Protein AF-A0AA40KM50-F1 (afdb_monomer_lite)

Radius of gyration: 17.76 Å; chains: 1; bounding box: 40×33×57 Å

Structure (mmCIF, N/CA/C/O backbone):
data_AF-A0AA40KM50-F1
#
_entry.id   AF-A0AA40KM50-F1
#
loop_
_atom_site.group_PDB
_atom_site.id
_atom_site.type_symbol
_atom_site.label_atom_id
_atom_site.label_alt_id
_atom_site.label_comp_id
_atom_site.label_asym_id
_atom_site.label_entity_id
_atom_site.label_seq_id
_atom_site.pdbx_PDB_ins_code
_atom_site.Cartn_x
_atom_site.Cartn_y
_atom_site.Cartn_z
_atom_site.occupancy
_atom_site.B_iso_or_equiv
_atom_site.auth_seq_id
_atom_site.auth_comp_id
_atom_site.auth_asym_id
_atom_site.auth_atom_id
_atom_site.pdbx_PDB_model_num
ATOM 1 N N . MET A 1 1 ? 15.242 -10.214 -28.957 1.00 53.19 1 MET A N 1
ATOM 2 C CA . MET A 1 1 ? 15.504 -10.393 -27.504 1.00 53.19 1 MET A CA 1
ATOM 3 C C . MET A 1 1 ? 16.417 -9.314 -26.904 1.00 53.19 1 MET A C 1
ATOM 5 O O . MET A 1 1 ? 16.204 -8.984 -25.743 1.00 53.19 1 MET A O 1
ATOM 9 N N . ARG A 1 2 ? 17.388 -8.736 -27.641 1.00 56.66 2 ARG A N 1
ATOM 10 C CA . ARG A 1 2 ? 18.262 -7.646 -27.143 1.00 56.66 2 ARG A CA 1
ATOM 11 C C . ARG A 1 2 ? 17.526 -6.320 -26.881 1.00 56.66 2 ARG A C 1
ATOM 13 O O . ARG A 1 2 ? 17.780 -5.696 -25.857 1.00 56.66 2 ARG A O 1
ATOM 20 N N . ASP A 1 3 ? 16.558 -5.952 -27.718 1.00 58.56 3 ASP A N 1
ATOM 21 C CA . ASP A 1 3 ? 15.871 -4.650 -27.604 1.00 58.56 3 ASP A CA 1
ATOM 22 C C . ASP A 1 3 ? 14.936 -4.571 -26.389 1.00 58.56 3 ASP A C 1
ATOM 24 O O . ASP A 1 3 ? 14.889 -3.569 -25.680 1.00 58.56 3 ASP A O 1
ATOM 28 N N . THR A 1 4 ? 14.259 -5.676 -26.067 1.00 63.72 4 THR A N 1
ATOM 29 C CA . THR A 1 4 ? 13.437 -5.810 -24.856 1.00 63.72 4 THR A CA 1
ATOM 30 C C . THR A 1 4 ? 14.257 -5.694 -23.573 1.00 63.72 4 THR A C 1
ATOM 32 O O . THR A 1 4 ? 13.792 -5.093 -22.608 1.00 63.72 4 THR A O 1
ATOM 35 N N . ALA A 1 5 ? 15.483 -6.226 -23.547 1.00 64.50 5 ALA A N 1
ATOM 36 C CA . ALA A 1 5 ? 16.358 -6.118 -22.380 1.00 64.50 5 ALA A CA 1
ATOM 37 C C . ALA A 1 5 ? 16.838 -4.674 -22.174 1.00 64.50 5 ALA A C 1
ATOM 39 O O . ALA A 1 5 ? 16.815 -4.183 -21.050 1.00 64.50 5 ALA A O 1
ATOM 40 N N . PHE A 1 6 ? 17.186 -3.970 -23.254 1.00 65.81 6 PHE A N 1
ATOM 41 C CA . PHE A 1 6 ? 17.620 -2.572 -23.191 1.00 65.81 6 PHE A CA 1
ATOM 42 C C . PHE A 1 6 ? 16.495 -1.645 -22.720 1.00 65.81 6 PHE A C 1
ATOM 44 O O . PHE A 1 6 ? 16.696 -0.829 -21.822 1.00 65.81 6 PHE A O 1
ATOM 51 N N . LEU A 1 7 ? 15.283 -1.837 -23.255 1.00 65.19 7 LEU A N 1
ATOM 52 C CA . LEU A 1 7 ? 14.097 -1.101 -22.827 1.00 65.19 7 LEU A CA 1
ATOM 53 C C . LEU A 1 7 ? 13.796 -1.362 -21.346 1.00 65.19 7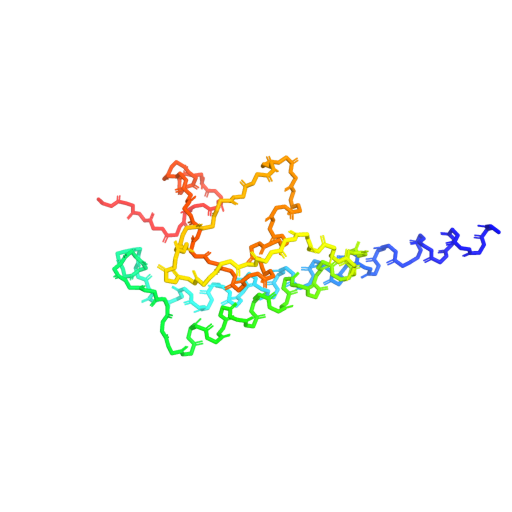 LEU A C 1
ATOM 55 O O . LEU A 1 7 ? 13.498 -0.431 -20.611 1.00 65.19 7 LEU A O 1
ATOM 59 N N . THR A 1 8 ? 13.934 -2.609 -20.886 1.00 67.50 8 THR A N 1
ATOM 60 C CA . THR A 1 8 ? 13.702 -2.970 -19.481 1.00 67.50 8 THR A CA 1
ATOM 61 C C . THR A 1 8 ? 14.754 -2.350 -18.565 1.00 67.50 8 THR A C 1
ATOM 63 O O . THR A 1 8 ? 14.383 -1.763 -17.557 1.00 67.50 8 THR A O 1
ATOM 66 N N . VAL A 1 9 ? 16.041 -2.413 -18.920 1.00 71.88 9 VAL A N 1
ATOM 67 C CA . VAL A 1 9 ? 17.149 -1.840 -18.133 1.00 71.88 9 VAL A CA 1
ATOM 68 C C . VAL A 1 9 ? 17.079 -0.313 -18.081 1.00 71.88 9 VAL A C 1
ATOM 70 O O . VAL A 1 9 ? 17.372 0.260 -17.037 1.00 71.88 9 VAL A O 1
ATOM 73 N N . ALA A 1 10 ? 16.636 0.347 -19.154 1.00 73.56 10 ALA A N 1
ATOM 74 C CA . ALA A 1 10 ? 16.428 1.795 -19.179 1.00 73.56 10 ALA A CA 1
ATOM 75 C C . ALA A 1 10 ? 15.127 2.231 -18.474 1.00 73.56 10 ALA A C 1
ATOM 77 O O . ALA A 1 10 ? 15.104 3.271 -17.816 1.00 73.56 10 ALA A O 1
ATOM 78 N N . LEU A 1 11 ? 14.048 1.438 -18.548 1.00 75.69 11 LEU A N 1
ATOM 79 C CA . LEU A 1 11 ? 12.802 1.728 -17.827 1.00 75.69 11 LEU A CA 1
ATOM 80 C C . LEU A 1 11 ? 12.900 1.450 -16.329 1.00 75.69 11 LEU A C 1
ATOM 82 O O . LEU A 1 11 ? 12.199 2.103 -15.560 1.00 75.69 11 LEU A O 1
ATOM 86 N N . LEU A 1 12 ? 13.715 0.485 -15.902 1.00 76.31 12 LEU A N 1
ATOM 87 C CA . LEU A 1 12 ? 13.844 0.103 -14.496 1.00 76.31 12 LEU A CA 1
ATOM 88 C C . LEU A 1 12 ? 14.208 1.288 -13.579 1.00 76.31 12 LEU A C 1
ATOM 90 O O . LEU A 1 12 ? 13.486 1.492 -12.602 1.00 76.31 12 LEU A O 1
ATOM 94 N N . PRO A 1 13 ? 15.231 2.121 -13.872 1.00 79.06 13 PRO A N 1
ATOM 95 C CA . PRO A 1 13 ? 15.554 3.283 -13.047 1.00 79.06 13 PRO A CA 1
ATOM 96 C C . PRO A 1 13 ? 14.457 4.351 -13.087 1.00 79.06 13 PRO A C 1
ATOM 98 O O . PRO A 1 13 ? 14.153 4.937 -12.053 1.00 79.06 13 PRO A O 1
ATOM 101 N N . PHE A 1 14 ? 13.804 4.568 -14.233 1.00 81.00 14 PHE A N 1
ATOM 102 C CA . PHE A 1 14 ? 12.682 5.508 -14.330 1.00 81.00 14 PHE A CA 1
ATOM 103 C C . PHE A 1 14 ? 11.491 5.055 -13.476 1.00 81.00 14 PHE A C 1
ATOM 105 O O . PHE A 1 14 ? 10.889 5.836 -12.740 1.00 81.00 14 PHE A O 1
ATOM 112 N N . ARG A 1 15 ? 11.189 3.757 -13.520 1.00 80.56 15 ARG A N 1
ATOM 113 C CA . ARG A 1 15 ? 10.137 3.122 -12.731 1.00 80.56 15 ARG A CA 1
ATOM 114 C C . ARG A 1 15 ? 10.451 3.197 -11.235 1.00 80.56 15 ARG A C 1
ATOM 116 O O . ARG A 1 15 ? 9.571 3.551 -10.457 1.00 80.56 15 ARG A O 1
ATOM 123 N N . LEU A 1 16 ? 11.699 2.942 -10.838 1.00 80.44 16 LEU A N 1
ATOM 124 C CA . LEU A 1 16 ? 12.157 3.103 -9.454 1.00 80.44 16 LEU A CA 1
ATOM 125 C C . LEU A 1 16 ? 12.089 4.561 -8.987 1.00 80.44 16 LEU A C 1
ATOM 127 O O . LEU A 1 16 ? 11.625 4.813 -7.877 1.00 80.44 16 LEU A O 1
ATOM 131 N N . ALA A 1 17 ? 12.487 5.522 -9.823 1.00 84.62 17 ALA A N 1
ATOM 132 C CA . ALA A 1 17 ? 12.390 6.945 -9.507 1.00 84.62 17 ALA A CA 1
ATOM 133 C C . ALA A 1 17 ? 10.929 7.376 -9.305 1.00 84.62 17 ALA A C 1
ATOM 135 O O . ALA A 1 17 ? 10.612 8.021 -8.306 1.00 84.62 17 ALA A O 1
ATOM 136 N N . ALA A 1 18 ? 10.024 6.949 -10.192 1.00 82.12 18 ALA A N 1
ATOM 137 C CA . ALA A 1 18 ? 8.593 7.218 -10.072 1.00 82.12 18 ALA A CA 1
ATOM 138 C C . ALA A 1 18 ? 7.993 6.601 -8.797 1.00 82.12 18 ALA A C 1
ATOM 140 O O . ALA A 1 18 ? 7.287 7.282 -8.056 1.00 82.12 18 ALA A O 1
ATOM 141 N N . ILE A 1 19 ? 8.319 5.339 -8.496 1.00 83.31 19 ILE A N 1
ATOM 142 C CA . ILE A 1 19 ? 7.901 4.663 -7.257 1.00 83.31 19 ILE A CA 1
ATOM 143 C C . ILE A 1 19 ? 8.404 5.430 -6.033 1.00 83.31 19 ILE A C 1
ATOM 145 O O . ILE A 1 19 ? 7.624 5.728 -5.133 1.00 83.31 19 ILE A O 1
ATOM 149 N N . THR A 1 20 ? 9.684 5.800 -6.015 1.00 83.38 20 THR A N 1
ATOM 150 C CA . THR A 1 20 ? 10.300 6.519 -4.891 1.00 83.38 20 THR A CA 1
ATOM 151 C C . THR A 1 20 ? 9.636 7.879 -4.676 1.00 83.38 20 THR A C 1
ATOM 153 O O . THR A 1 20 ? 9.271 8.212 -3.550 1.00 83.38 20 THR A O 1
ATOM 156 N N . ALA A 1 21 ? 9.389 8.635 -5.750 1.00 84.88 21 ALA A N 1
ATOM 157 C CA . ALA A 1 21 ? 8.674 9.907 -5.679 1.00 84.88 21 ALA A CA 1
ATOM 158 C C . ALA A 1 21 ? 7.246 9.737 -5.131 1.00 84.88 21 ALA A C 1
ATOM 160 O O . ALA A 1 21 ? 6.825 10.498 -4.260 1.00 84.88 21 ALA A O 1
ATOM 161 N N . LEU A 1 22 ? 6.515 8.709 -5.580 1.00 84.19 22 LEU A N 1
ATOM 162 C CA . LEU A 1 22 ? 5.168 8.405 -5.088 1.00 84.19 22 LEU A CA 1
ATOM 163 C C . LEU A 1 22 ? 5.161 8.041 -3.597 1.00 84.19 22 LEU A C 1
ATOM 165 O O . LEU A 1 22 ? 4.288 8.519 -2.872 1.00 84.19 22 LEU A O 1
ATOM 169 N N . VAL A 1 23 ? 6.133 7.249 -3.123 1.00 83.06 23 VAL A N 1
ATOM 170 C CA . VAL A 1 23 ? 6.276 6.920 -1.691 1.00 83.06 23 VAL A CA 1
ATOM 171 C C . VAL A 1 23 ? 6.534 8.177 -0.872 1.00 83.06 23 VAL A C 1
ATOM 173 O O . VAL A 1 23 ? 5.867 8.384 0.140 1.00 83.06 23 VAL A O 1
ATOM 176 N N . ILE A 1 24 ? 7.465 9.031 -1.307 1.00 85.50 24 ILE A N 1
ATOM 177 C CA . ILE A 1 24 ? 7.799 10.271 -0.596 1.00 85.50 24 ILE A CA 1
ATOM 178 C C . ILE A 1 24 ? 6.576 11.186 -0.525 1.00 85.50 24 ILE A C 1
ATOM 180 O O . ILE A 1 24 ? 6.232 11.666 0.554 1.00 85.50 24 ILE A O 1
ATOM 184 N N . MET A 1 25 ? 5.870 11.390 -1.640 1.00 84.56 25 MET A N 1
ATOM 185 C CA . MET A 1 25 ? 4.664 12.219 -1.636 1.00 84.56 25 MET A CA 1
ATOM 186 C C . MET A 1 25 ? 3.573 11.640 -0.728 1.00 84.56 25 MET A C 1
ATOM 188 O O . MET A 1 25 ? 2.978 12.373 0.060 1.00 84.56 25 MET A O 1
ATOM 192 N N . ALA A 1 26 ? 3.337 10.328 -0.774 1.00 83.12 26 ALA A N 1
ATOM 193 C CA . ALA A 1 26 ? 2.370 9.678 0.103 1.00 83.12 26 ALA A CA 1
ATOM 194 C C . ALA A 1 26 ? 2.758 9.781 1.587 1.00 83.12 26 ALA A C 1
ATOM 196 O O . ALA A 1 26 ? 1.892 9.996 2.433 1.00 83.12 26 ALA A O 1
ATOM 197 N N . TRP A 1 27 ? 4.051 9.685 1.908 1.00 81.94 27 TRP A N 1
ATOM 198 C CA . TRP A 1 27 ? 4.572 9.887 3.258 1.00 81.94 27 TRP A CA 1
ATOM 199 C C . TRP A 1 27 ? 4.341 11.317 3.756 1.00 81.94 27 TRP A C 1
ATOM 201 O O . TRP A 1 27 ? 3.890 11.510 4.886 1.00 81.94 27 TRP A O 1
ATOM 211 N N . LEU A 1 28 ? 4.599 12.323 2.915 1.00 83.62 28 LEU A N 1
ATOM 212 C CA . LEU A 1 28 ? 4.349 13.728 3.248 1.00 83.62 28 LEU A CA 1
ATOM 213 C C . LEU A 1 28 ? 2.859 13.981 3.492 1.00 83.62 28 LEU A C 1
ATOM 215 O O . LEU A 1 28 ? 2.497 14.576 4.505 1.00 83.62 28 LEU A O 1
ATOM 219 N N . LEU A 1 29 ? 1.989 13.461 2.624 1.00 82.38 29 LEU A N 1
ATOM 220 C CA . LEU A 1 29 ? 0.538 13.549 2.798 1.00 82.38 29 LEU A CA 1
ATOM 221 C C . LEU A 1 29 ? 0.065 12.830 4.065 1.00 82.38 29 LEU A C 1
ATOM 223 O O . LEU A 1 29 ? -0.793 13.352 4.772 1.00 82.38 29 LEU A O 1
ATOM 227 N N . ALA A 1 30 ? 0.641 11.672 4.396 1.00 80.62 30 ALA A N 1
ATOM 228 C CA . ALA A 1 30 ? 0.348 10.973 5.643 1.00 80.62 30 ALA A CA 1
ATOM 229 C C . ALA A 1 30 ? 0.797 11.791 6.862 1.00 80.62 30 ALA A C 1
ATOM 231 O O . ALA A 1 30 ? 0.072 11.875 7.850 1.00 80.62 30 ALA A O 1
ATOM 232 N N . CYS A 1 31 ? 1.963 12.440 6.792 1.00 81.06 31 CYS A N 1
ATOM 233 C CA . CYS A 1 31 ? 2.417 13.350 7.838 1.00 81.06 31 CYS A CA 1
ATOM 234 C C . CYS A 1 31 ? 1.445 14.516 8.017 1.00 81.06 31 CYS A C 1
ATOM 236 O O . CYS A 1 31 ? 1.032 14.758 9.146 1.00 81.06 31 CYS A O 1
ATOM 238 N N . LEU A 1 32 ? 1.021 15.161 6.927 1.00 81.81 32 LEU A N 1
ATOM 239 C CA . LEU A 1 32 ? 0.036 16.246 6.943 1.00 81.81 32 LEU A CA 1
ATOM 240 C C . LEU A 1 32 ? -1.319 15.793 7.509 1.00 81.81 32 LEU A C 1
ATOM 242 O O . LEU A 1 32 ? -1.888 16.464 8.366 1.00 81.81 32 LEU A O 1
ATOM 246 N N . GLY A 1 33 ? -1.809 14.625 7.091 1.00 77.88 33 GLY A N 1
ATOM 247 C CA . GLY A 1 33 ? -3.065 14.053 7.576 1.00 77.88 33 GLY A CA 1
ATOM 248 C C . GLY A 1 33 ? -3.036 13.666 9.057 1.00 77.88 33 GLY A C 1
ATOM 249 O O . GLY A 1 33 ? -4.092 13.615 9.687 1.00 77.88 33 GLY A O 1
ATOM 250 N N . LEU A 1 34 ? -1.847 13.443 9.626 1.00 75.88 34 LEU A N 1
ATOM 251 C CA . LEU A 1 34 ? -1.630 13.151 11.046 1.00 75.88 34 LEU A CA 1
ATOM 252 C C . LEU A 1 34 ? -1.256 14.390 11.876 1.00 75.88 34 LEU A C 1
ATOM 254 O O . LEU A 1 34 ? -1.253 14.305 13.103 1.00 75.88 34 LEU A O 1
ATOM 258 N N . LEU A 1 35 ? -0.968 15.542 11.253 1.00 79.00 35 LEU A N 1
ATOM 259 C CA . LEU A 1 35 ? -0.689 16.775 11.994 1.00 79.00 35 LEU A CA 1
ATOM 260 C C . LEU A 1 35 ? -1.902 17.145 12.857 1.00 79.00 35 LEU A C 1
ATOM 262 O O . LEU A 1 35 ? -3.026 17.308 12.363 1.00 79.00 35 LEU A O 1
ATOM 266 N N . GLY A 1 36 ? -1.657 17.263 14.160 1.00 71.25 36 GLY A N 1
ATOM 267 C CA . GLY A 1 36 ? -2.658 17.663 15.144 1.00 71.25 36 GLY A CA 1
ATOM 268 C C . GLY A 1 36 ? -3.629 16.569 15.596 1.00 71.25 36 GLY A C 1
ATOM 269 O O . GLY A 1 36 ? -4.576 16.913 16.292 1.00 71.25 36 GLY A O 1
ATOM 270 N N . LEU A 1 37 ? -3.433 15.290 15.240 1.00 72.00 37 LEU A N 1
ATOM 271 C CA . LEU A 1 37 ? -4.093 14.192 15.963 1.00 72.00 37 LEU A CA 1
ATOM 272 C C . LEU A 1 37 ? -3.177 13.643 17.050 1.00 72.00 37 LEU A C 1
ATOM 274 O O . LEU A 1 37 ? -1.973 13.497 16.837 1.00 72.00 37 LEU A O 1
ATOM 278 N N . SER A 1 38 ? -3.753 13.296 18.196 1.00 68.50 38 SER A N 1
ATOM 279 C CA . SER A 1 38 ? -3.094 12.437 19.175 1.00 68.50 38 SER A CA 1
ATOM 280 C C . SER A 1 38 ? -3.375 10.958 18.876 1.00 68.50 38 SER A C 1
ATOM 282 O O . SER A 1 38 ? -4.318 10.613 18.159 1.00 68.50 38 SER A O 1
ATOM 284 N N . GLU A 1 39 ? -2.561 10.059 19.430 1.00 66.25 39 GLU A N 1
ATOM 285 C CA . GLU A 1 39 ? -2.799 8.613 19.323 1.00 66.25 39 GLU A CA 1
ATOM 286 C C . GLU A 1 39 ? -4.139 8.202 19.967 1.00 66.25 39 GLU A C 1
ATOM 288 O O . GLU A 1 39 ? -4.826 7.314 19.464 1.00 66.25 39 GLU A O 1
ATOM 293 N N . GLU A 1 40 ? -4.543 8.903 21.031 1.00 64.12 40 GLU A N 1
ATOM 294 C CA . GLU A 1 40 ? -5.846 8.759 21.690 1.00 64.12 40 GLU A CA 1
ATOM 295 C C . GLU A 1 40 ? -7.003 9.062 20.726 1.00 64.12 40 GLU A C 1
ATOM 297 O O . GLU A 1 40 ? -7.973 8.307 20.670 1.00 64.12 40 GLU A O 1
ATOM 302 N N . ASP A 1 41 ? -6.886 10.117 19.915 1.00 68.31 41 ASP A N 1
ATOM 303 C CA . ASP A 1 41 ? -7.923 10.497 18.948 1.00 68.31 41 ASP A CA 1
ATOM 304 C C . ASP A 1 41 ? -8.048 9.472 17.813 1.00 68.31 41 ASP A C 1
ATOM 306 O O . ASP A 1 41 ? -9.163 9.130 17.414 1.00 68.31 41 ASP A O 1
ATOM 310 N N . LEU A 1 42 ? -6.919 8.918 17.341 1.00 68.31 42 LEU A N 1
ATOM 311 C CA . LEU A 1 42 ? -6.913 7.828 16.352 1.00 68.31 42 LEU A CA 1
ATOM 312 C C .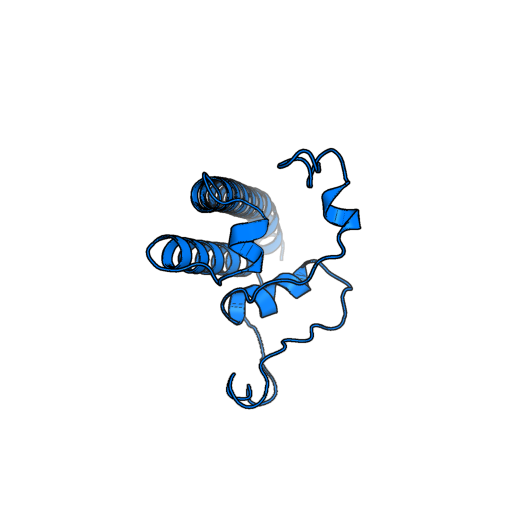 LEU A 1 42 ? -7.543 6.540 16.893 1.00 68.31 42 LEU A C 1
ATOM 314 O O . LEU A 1 42 ? -8.139 5.780 16.129 1.00 68.31 42 LEU A O 1
ATOM 318 N N . ARG A 1 43 ? -7.374 6.265 18.192 1.00 65.75 43 ARG A N 1
ATOM 319 C CA . ARG A 1 43 ? -7.938 5.078 18.850 1.00 65.75 43 ARG A CA 1
ATOM 320 C C . ARG A 1 43 ? -9.436 5.225 19.113 1.00 65.75 43 ARG A C 1
ATOM 322 O O . ARG A 1 43 ? -10.147 4.225 19.073 1.00 65.75 43 ARG A O 1
ATOM 329 N N . ARG A 1 44 ? -9.915 6.446 19.377 1.00 66.75 44 ARG A N 1
ATOM 330 C CA . ARG A 1 44 ? -11.322 6.721 19.713 1.00 66.75 44 ARG A CA 1
ATOM 331 C C . ARG A 1 44 ? -12.242 6.745 18.502 1.00 66.75 44 ARG A C 1
ATOM 333 O O . ARG A 1 44 ? -13.364 6.255 18.601 1.00 66.75 44 ARG A O 1
ATOM 340 N N . ALA A 1 45 ? -11.806 7.320 17.382 1.00 66.44 45 ALA A N 1
ATOM 341 C CA . ALA A 1 45 ? -12.663 7.472 16.213 1.00 66.44 45 ALA A CA 1
ATOM 342 C C . ALA A 1 45 ? -11.897 7.276 14.896 1.00 66.44 45 ALA A C 1
ATOM 344 O O . ALA A 1 45 ? -10.747 7.698 14.768 1.00 66.4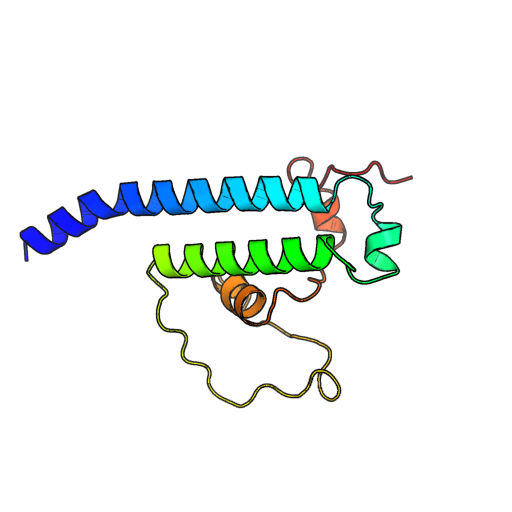4 45 ALA A O 1
ATOM 345 N N . PRO A 1 46 ? -12.531 6.668 13.874 1.00 70.12 46 PRO A N 1
ATOM 346 C CA . PRO A 1 46 ? -11.947 6.613 12.540 1.00 70.12 46 PRO A CA 1
ATOM 347 C C . PRO A 1 46 ? -11.766 8.029 11.973 1.00 70.12 46 PRO A C 1
ATOM 349 O O . PRO A 1 46 ? -12.539 8.932 12.280 1.00 70.12 46 PRO A O 1
ATOM 352 N N . LEU A 1 47 ? -10.775 8.214 11.092 1.00 75.75 47 LEU A N 1
ATOM 353 C CA . LEU A 1 47 ? -10.542 9.490 10.402 1.00 75.75 47 LEU A CA 1
ATOM 354 C C . LEU A 1 47 ? -11.817 9.958 9.672 1.00 75.75 47 LEU A C 1
ATOM 356 O O . LEU A 1 47 ? -12.347 9.237 8.821 1.00 75.75 47 LEU A O 1
ATOM 360 N N . THR A 1 48 ? -12.280 11.172 9.972 1.00 73.25 48 THR A N 1
ATOM 361 C CA . THR A 1 48 ? -13.475 11.792 9.375 1.00 73.25 48 THR A CA 1
ATOM 362 C C . THR A 1 48 ? -13.133 13.040 8.548 1.00 73.25 48 THR A C 1
ATOM 364 O O . THR A 1 48 ? -12.055 13.626 8.678 1.00 73.25 48 THR A O 1
ATOM 367 N N . GLY A 1 49 ? -14.045 13.428 7.646 1.00 81.12 49 GLY A N 1
ATOM 368 C CA . GLY A 1 49 ? -13.918 14.621 6.797 1.00 81.12 49 GLY A CA 1
ATOM 369 C C . GLY A 1 49 ? -12.736 14.572 5.822 1.00 81.12 49 GLY A C 1
ATOM 370 O O . GLY A 1 49 ? -12.394 13.513 5.302 1.00 81.12 49 GLY A O 1
ATOM 371 N N . TRP A 1 50 ? -12.067 15.712 5.627 1.00 79.88 50 TRP A N 1
ATOM 372 C CA . TRP A 1 50 ? -10.957 15.873 4.673 1.00 79.88 50 TRP A CA 1
ATOM 373 C C . TRP A 1 50 ? -9.776 14.916 4.919 1.00 79.88 50 TRP A C 1
ATOM 375 O O . TRP A 1 50 ? -9.080 14.524 3.985 1.00 79.88 50 TRP A O 1
ATOM 385 N N . ARG A 1 51 ? -9.564 14.476 6.169 1.00 78.88 51 ARG A N 1
ATOM 386 C CA . ARG A 1 51 ? -8.514 13.501 6.514 1.00 78.88 51 ARG A CA 1
ATOM 387 C C . ARG A 1 51 ? -8.831 12.105 5.970 1.00 78.88 51 ARG A C 1
ATOM 389 O O . ARG A 1 51 ? -7.922 11.360 5.601 1.00 78.88 51 ARG A O 1
ATOM 396 N N . ARG A 1 52 ? -10.120 11.750 5.879 1.00 78.00 52 ARG A N 1
ATOM 397 C CA . ARG A 1 52 ? -10.575 10.524 5.207 1.00 78.00 52 ARG A CA 1
ATOM 398 C C . ARG A 1 52 ? -10.285 10.598 3.713 1.00 78.00 52 ARG A C 1
ATOM 400 O O . ARG A 1 52 ? -9.784 9.623 3.157 1.00 78.00 52 ARG A O 1
ATOM 407 N N . ASP A 1 53 ? -10.544 11.747 3.099 1.00 80.12 53 ASP A N 1
ATOM 408 C CA . ASP A 1 53 ? -10.294 11.963 1.673 1.00 80.12 53 ASP A CA 1
ATOM 409 C C . ASP A 1 53 ? -8.795 11.906 1.365 1.00 80.12 53 ASP A C 1
ATOM 411 O O . ASP A 1 53 ? -8.387 11.206 0.441 1.00 80.12 53 ASP A O 1
ATOM 415 N N . MET A 1 54 ? -7.946 12.502 2.212 1.00 80.62 54 MET A N 1
ATOM 416 C CA . MET A 1 54 ? -6.490 12.336 2.116 1.00 80.62 54 MET A CA 1
ATOM 417 C C . MET A 1 54 ? -6.060 10.871 2.200 1.00 80.62 54 MET A C 1
ATOM 419 O O . MET A 1 54 ? -5.234 10.432 1.402 1.00 80.62 54 MET A O 1
ATOM 423 N N . ARG A 1 55 ? -6.622 10.085 3.128 1.00 79.69 55 ARG A N 1
ATOM 424 C CA . ARG A 1 55 ? -6.335 8.643 3.212 1.00 79.69 55 ARG A CA 1
ATOM 425 C C . ARG A 1 55 ? -6.741 7.911 1.933 1.00 79.69 55 ARG A C 1
ATOM 427 O O . ARG A 1 55 ? -6.004 7.034 1.485 1.00 79.69 55 ARG A O 1
ATOM 434 N N . ILE A 1 56 ? -7.877 8.266 1.333 1.00 81.62 56 ILE A N 1
ATOM 435 C CA . ILE A 1 56 ? -8.320 7.697 0.053 1.00 81.62 56 ILE A CA 1
ATOM 436 C C . ILE A 1 56 ? -7.333 8.066 -1.062 1.00 81.62 56 ILE A C 1
ATOM 438 O O . ILE A 1 56 ? -6.917 7.181 -1.808 1.00 81.62 56 ILE A O 1
ATOM 442 N N . ILE A 1 57 ? -6.892 9.325 -1.138 1.00 83.62 57 ILE A N 1
ATOM 443 C CA . ILE A 1 57 ? -5.885 9.789 -2.107 1.00 83.62 57 ILE A CA 1
ATOM 444 C C . ILE A 1 57 ? -4.572 9.014 -1.939 1.00 83.62 57 ILE A C 1
ATOM 446 O O . ILE A 1 57 ? -4.036 8.494 -2.915 1.00 83.62 57 ILE A O 1
ATOM 450 N N . ILE A 1 58 ? -4.093 8.845 -0.704 1.00 83.19 58 ILE A N 1
ATOM 451 C CA . ILE A 1 58 ? -2.890 8.055 -0.404 1.00 83.19 58 ILE A CA 1
ATOM 452 C C . ILE A 1 58 ? -3.067 6.596 -0.851 1.00 83.19 58 ILE A C 1
ATOM 454 O O . ILE A 1 58 ? -2.152 6.025 -1.443 1.00 83.19 58 ILE A O 1
ATOM 458 N N . CYS A 1 59 ? -4.242 5.989 -0.641 1.00 83.06 59 CYS A N 1
ATOM 459 C CA . CYS A 1 59 ? -4.524 4.638 -1.138 1.00 83.06 59 CYS A CA 1
ATOM 460 C C . CYS A 1 59 ? -4.463 4.579 -2.672 1.00 83.06 59 CYS A C 1
ATOM 462 O O . CYS A 1 59 ? -3.873 3.657 -3.231 1.00 83.06 59 CYS A O 1
ATOM 464 N N . TRP A 1 60 ? -5.009 5.574 -3.372 1.00 83.06 60 TRP A N 1
ATOM 465 C CA . TRP A 1 60 ? -4.896 5.651 -4.829 1.00 83.06 60 TRP A CA 1
ATOM 466 C C . TRP A 1 60 ? -3.447 5.788 -5.297 1.00 83.06 60 TRP A C 1
ATOM 468 O O . TRP A 1 60 ? -3.046 5.091 -6.228 1.00 83.06 60 TRP A O 1
ATOM 478 N N . MET A 1 61 ? -2.639 6.604 -4.619 1.00 81.75 61 MET A N 1
ATOM 479 C CA . MET A 1 61 ? -1.211 6.748 -4.918 1.00 81.75 61 MET A CA 1
ATOM 480 C C . MET A 1 61 ? -0.439 5.446 -4.689 1.00 81.75 61 MET A C 1
ATOM 482 O O . MET A 1 61 ? 0.372 5.057 -5.525 1.00 81.75 61 MET A O 1
ATOM 486 N N . MET A 1 62 ? -0.728 4.727 -3.603 1.00 80.50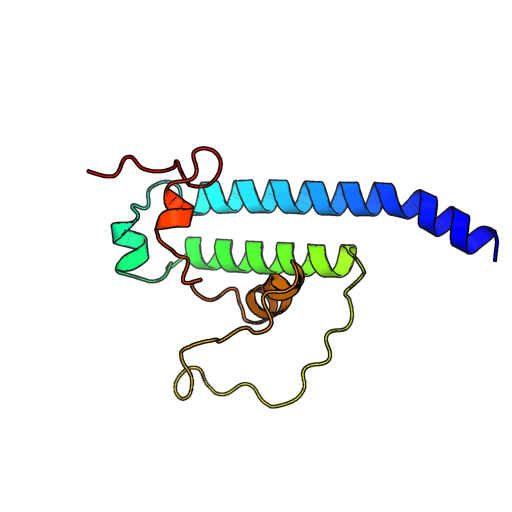 62 MET A N 1
ATOM 487 C CA . MET A 1 62 ? -0.133 3.414 -3.337 1.00 80.50 62 MET A CA 1
ATOM 488 C C . MET A 1 62 ? -0.554 2.379 -4.384 1.00 80.50 62 MET A C 1
ATOM 490 O O . MET A 1 62 ? 0.248 1.554 -4.814 1.00 80.50 62 MET A O 1
ATOM 494 N N . ARG A 1 63 ? -1.796 2.442 -4.866 1.00 81.12 63 ARG A N 1
ATOM 495 C CA . ARG A 1 63 ? -2.266 1.580 -5.954 1.00 81.12 63 ARG A CA 1
ATOM 496 C C . ARG A 1 63 ? -1.562 1.904 -7.272 1.00 81.12 63 ARG A C 1
ATOM 498 O O . ARG A 1 63 ? -1.165 0.983 -7.982 1.00 81.12 63 ARG A O 1
ATOM 505 N N . ALA A 1 64 ? -1.352 3.188 -7.566 1.00 80.38 64 ALA A N 1
ATOM 506 C CA . ALA A 1 64 ? -0.558 3.638 -8.707 1.00 80.38 64 ALA A CA 1
ATOM 507 C C . ALA A 1 64 ? 0.901 3.172 -8.600 1.00 80.38 64 ALA A C 1
ATOM 509 O O . ALA A 1 64 ? 1.465 2.726 -9.591 1.00 80.38 64 ALA A O 1
ATOM 510 N N . LEU A 1 65 ? 1.482 3.171 -7.398 1.00 82.88 65 LEU A N 1
ATOM 511 C CA . LEU A 1 65 ? 2.814 2.624 -7.147 1.00 82.88 65 LEU A CA 1
ATOM 512 C C . LEU A 1 65 ? 2.903 1.140 -7.517 1.00 82.88 65 LEU A C 1
ATOM 514 O O . LEU A 1 65 ? 3.841 0.751 -8.208 1.00 82.88 65 LEU A O 1
ATOM 518 N N . PHE A 1 66 ? 1.933 0.314 -7.114 1.00 78.38 66 PHE A N 1
ATOM 519 C CA . PHE A 1 66 ? 1.924 -1.111 -7.469 1.00 78.38 66 PHE A CA 1
ATOM 520 C C . PHE A 1 66 ? 1.770 -1.341 -8.978 1.00 78.38 66 PHE A C 1
ATOM 522 O O . PHE A 1 66 ? 2.456 -2.193 -9.543 1.00 78.38 66 PHE A O 1
ATOM 529 N N . ILE A 1 67 ? 0.939 -0.530 -9.638 1.00 79.25 67 ILE A N 1
ATOM 530 C CA . ILE A 1 67 ? 0.807 -0.500 -11.101 1.00 79.25 67 ILE A CA 1
ATOM 531 C C . ILE A 1 67 ? 2.157 -0.133 -11.731 1.00 79.25 67 ILE A C 1
ATOM 533 O O . ILE A 1 67 ? 2.656 -0.875 -12.570 1.00 79.25 67 ILE A O 1
ATOM 537 N N . CYS A 1 68 ? 2.806 0.948 -11.291 1.00 75.62 68 CYS A N 1
ATOM 538 C CA . CYS A 1 68 ? 4.139 1.323 -11.760 1.00 75.62 68 CYS A CA 1
ATOM 539 C C . CYS A 1 68 ? 5.159 0.207 -11.509 1.00 75.62 68 CYS A C 1
ATOM 541 O O . CYS A 1 68 ? 5.968 -0.057 -12.385 1.00 75.62 68 CYS A O 1
ATOM 543 N N . GLY A 1 69 ? 5.086 -0.502 -10.382 1.00 71.19 69 GLY A N 1
ATOM 544 C CA . GLY A 1 69 ? 5.928 -1.656 -10.054 1.00 71.19 69 GLY A CA 1
ATOM 545 C C . GLY A 1 69 ? 5.729 -2.885 -10.948 1.00 71.19 69 GLY A C 1
ATOM 546 O O . GLY A 1 69 ? 6.527 -3.815 -10.868 1.00 71.19 69 GLY A O 1
ATOM 547 N N . GLY A 1 70 ? 4.722 -2.889 -11.828 1.00 72.12 70 GLY A N 1
ATOM 548 C CA . GLY A 1 70 ? 4.419 -3.989 -12.749 1.00 72.12 70 GLY A CA 1
ATOM 549 C C . GLY A 1 70 ? 3.276 -4.900 -12.291 1.00 72.12 70 GLY A C 1
ATOM 550 O O . GLY A 1 70 ? 2.947 -5.862 -12.983 1.00 72.12 70 GLY A O 1
ATOM 551 N N . PHE A 1 71 ? 2.630 -4.595 -11.165 1.00 71.44 71 PHE A N 1
ATOM 552 C CA . PHE A 1 71 ? 1.505 -5.359 -10.625 1.00 71.44 71 PHE A CA 1
ATOM 553 C C . PHE A 1 71 ? 0.181 -4.743 -11.076 1.00 71.44 71 PHE A C 1
ATOM 555 O O . PHE A 1 71 ? -0.539 -4.104 -10.312 1.00 71.44 71 PHE A O 1
ATOM 562 N N . HIS A 1 72 ? -0.132 -4.931 -12.357 1.00 70.19 72 HIS A N 1
ATOM 563 C CA . HIS A 1 72 ? -1.356 -4.406 -12.971 1.00 70.19 72 HIS A CA 1
ATOM 564 C C . HIS A 1 72 ? -2.572 -5.313 -12.744 1.00 70.19 72 HIS A C 1
ATOM 566 O O . HIS A 1 72 ? -3.694 -4.834 -12.586 1.00 70.19 72 HIS A O 1
ATOM 572 N N . HIS A 1 73 ? -2.353 -6.630 -12.725 1.00 65.69 73 HIS A N 1
ATOM 573 C CA . HIS A 1 73 ? -3.422 -7.621 -12.689 1.00 65.69 73 HIS A CA 1
ATOM 574 C C . HIS A 1 73 ? -3.521 -8.272 -11.314 1.00 65.69 73 HIS A C 1
ATOM 576 O O . HIS A 1 73 ? -2.718 -9.133 -10.959 1.00 65.69 73 HIS A O 1
ATOM 582 N N . LEU A 1 74 ? -4.553 -7.894 -10.560 1.00 70.69 74 LEU A N 1
ATOM 583 C CA . LEU A 1 74 ? -4.935 -8.591 -9.340 1.00 70.69 74 LEU A CA 1
ATOM 584 C C . LEU A 1 74 ? -6.103 -9.531 -9.638 1.00 70.69 74 LEU A C 1
ATOM 586 O O . LEU A 1 74 ? -7.211 -9.081 -9.930 1.00 70.69 74 LEU A O 1
ATOM 590 N N . LYS A 1 75 ? -5.872 -10.843 -9.553 1.00 72.06 75 LYS A N 1
ATOM 591 C CA . LYS A 1 75 ? -6.950 -11.827 -9.669 1.00 72.06 75 LYS A CA 1
ATOM 592 C C . LYS A 1 75 ? -7.550 -12.080 -8.291 1.00 72.06 75 LYS A C 1
ATOM 594 O O . LYS A 1 75 ? -7.010 -12.853 -7.506 1.00 72.06 75 LYS A O 1
ATOM 599 N N . VAL A 1 76 ? -8.677 -11.434 -8.009 1.00 76.00 76 VAL A N 1
ATOM 600 C CA . VAL A 1 76 ? -9.460 -11.705 -6.798 1.00 76.00 76 VAL A CA 1
ATOM 601 C C . VAL A 1 76 ? -10.264 -12.985 -7.021 1.00 76.00 76 VAL A C 1
ATOM 603 O O . VAL A 1 76 ? -11.010 -13.093 -7.993 1.00 76.00 76 VAL A O 1
ATOM 606 N N . LYS A 1 77 ? -10.094 -13.975 -6.142 1.00 78.12 77 LYS A N 1
ATOM 607 C CA . LYS A 1 77 ? -10.939 -15.175 -6.096 1.00 78.12 77 LYS A CA 1
ATOM 608 C C . LYS A 1 77 ? -11.886 -15.064 -4.900 1.00 78.12 77 LYS A C 1
ATOM 610 O O . LYS A 1 77 ? -11.434 -14.767 -3.800 1.00 78.12 77 LYS A O 1
ATOM 615 N N . GLY A 1 78 ? -13.175 -15.324 -5.122 1.00 80.44 78 GLY A N 1
ATOM 616 C CA . GLY A 1 78 ? -14.223 -15.227 -4.100 1.00 80.44 78 GLY A CA 1
ATOM 617 C C . GLY A 1 78 ? -14.976 -13.892 -4.108 1.00 80.44 78 GLY A C 1
ATOM 618 O O . GLY A 1 78 ? -14.711 -13.012 -4.926 1.00 80.44 78 GLY A O 1
ATOM 619 N N . ARG A 1 79 ? -15.946 -13.754 -3.197 1.00 75.50 79 ARG A N 1
ATOM 620 C CA . ARG A 1 79 ? -16.752 -12.540 -3.010 1.00 75.50 79 ARG A CA 1
ATOM 621 C C . ARG A 1 79 ? -16.394 -11.906 -1.670 1.00 75.50 79 ARG A C 1
ATOM 623 O O . ARG A 1 79 ? -16.404 -12.584 -0.648 1.00 75.50 79 ARG A O 1
ATOM 630 N N . LYS A 1 80 ? -16.097 -10.605 -1.676 1.00 73.44 80 LYS A N 1
ATOM 631 C CA . LYS A 1 80 ? -15.922 -9.830 -0.443 1.00 73.44 80 LYS A CA 1
ATOM 632 C C . LYS A 1 80 ? -17.260 -9.789 0.311 1.00 73.44 80 LYS A C 1
ATOM 634 O O . LYS A 1 80 ? -18.263 -9.394 -0.282 1.00 73.44 80 LYS A O 1
ATOM 639 N N . ALA A 1 81 ? -17.258 -10.183 1.583 1.00 74.62 81 ALA A N 1
ATOM 640 C CA . ALA A 1 81 ? -18.409 -10.030 2.472 1.00 74.62 81 ALA A CA 1
ATOM 641 C C . ALA A 1 81 ? -18.687 -8.544 2.764 1.00 74.62 81 ALA A C 1
ATOM 643 O O . ALA A 1 81 ? -17.780 -7.705 2.686 1.00 74.62 81 ALA A O 1
ATOM 644 N N . GLU A 1 82 ? -19.940 -8.198 3.068 1.00 77.19 82 GLU A N 1
ATOM 645 C CA . GLU A 1 82 ? -20.264 -6.839 3.502 1.00 77.19 82 GLU A CA 1
ATOM 646 C C . GLU A 1 82 ? -19.546 -6.551 4.826 1.00 77.19 82 GLU A C 1
ATOM 648 O O . GLU A 1 82 ? -19.367 -7.437 5.661 1.00 77.19 82 GLU A O 1
ATOM 653 N N . THR A 1 83 ? -19.143 -5.299 5.048 1.00 73.31 83 THR A N 1
ATOM 654 C CA . THR A 1 83 ? -18.490 -4.889 6.302 1.00 73.31 83 THR A CA 1
ATOM 655 C C . THR A 1 83 ? -19.355 -5.189 7.537 1.00 73.31 83 THR A C 1
ATOM 657 O O . THR A 1 83 ? -18.814 -5.326 8.629 1.00 73.31 83 THR A O 1
ATOM 660 N N . LYS A 1 84 ? -20.683 -5.303 7.373 1.00 75.62 84 LYS A N 1
ATOM 661 C CA . LYS A 1 84 ? -21.618 -5.707 8.435 1.00 75.62 84 LYS A CA 1
ATOM 662 C C . LYS A 1 84 ? -21.442 -7.164 8.866 1.00 75.62 84 LYS A C 1
ATOM 664 O O . LYS A 1 84 ? -21.561 -7.446 10.051 1.00 75.62 84 LYS A O 1
ATOM 669 N N . ASP A 1 85 ? -21.125 -8.051 7.925 1.00 77.25 85 ASP A N 1
ATOM 670 C CA . ASP A 1 85 ? -20.975 -9.489 8.177 1.00 77.25 85 ASP A CA 1
ATOM 671 C C . ASP A 1 85 ? -19.531 -9.854 8.553 1.00 77.25 85 ASP A C 1
ATOM 673 O O . ASP A 1 85 ? -19.297 -10.783 9.321 1.00 77.25 85 ASP A O 1
ATOM 677 N N . ALA A 1 86 ? -18.546 -9.116 8.024 1.00 77.44 86 ALA A N 1
ATOM 678 C CA . ALA A 1 86 ? -17.126 -9.332 8.294 1.00 77.44 86 ALA A CA 1
ATOM 679 C C . ALA A 1 86 ? -16.372 -7.992 8.459 1.00 77.44 86 ALA A C 1
ATOM 681 O O . ALA A 1 86 ? -15.838 -7.452 7.483 1.00 77.44 86 ALA A O 1
ATOM 682 N N . PRO A 1 87 ? -16.295 -7.443 9.687 1.00 72.56 87 PRO A N 1
ATOM 683 C CA . PRO A 1 87 ? -15.650 -6.153 9.948 1.00 72.56 87 PRO A CA 1
ATOM 684 C C . PRO A 1 87 ? -14.116 -6.235 10.030 1.00 72.56 87 PRO A C 1
ATOM 686 O O . PRO A 1 87 ? -13.440 -5.211 9.925 1.00 72.56 87 PRO A O 1
ATOM 689 N N . VAL A 1 88 ? -13.554 -7.435 10.212 1.00 77.25 88 VAL A N 1
ATOM 690 C CA . VAL A 1 88 ? -12.108 -7.653 10.352 1.00 77.25 88 VAL A CA 1
ATOM 691 C C . VAL A 1 88 ? -11.532 -8.199 9.051 1.00 77.25 88 VAL A C 1
ATOM 693 O O . VAL A 1 88 ? -11.948 -9.247 8.561 1.00 77.25 88 VAL A O 1
ATOM 696 N N . LEU A 1 89 ? -10.534 -7.499 8.509 1.00 76.81 89 LEU A N 1
ATOM 697 C CA . LEU A 1 89 ? -9.737 -7.984 7.388 1.00 76.81 89 LEU A CA 1
ATOM 698 C C . LEU A 1 89 ? -8.510 -8.731 7.920 1.00 76.81 89 LEU A C 1
ATOM 700 O O . LEU A 1 89 ? -7.580 -8.104 8.423 1.00 76.81 89 LEU A O 1
ATOM 704 N N . ALA A 1 90 ? -8.492 -10.054 7.771 1.00 78.75 90 ALA A N 1
ATOM 705 C CA . ALA A 1 90 ? -7.304 -10.864 8.016 1.00 78.75 90 ALA A CA 1
ATOM 706 C C . ALA A 1 90 ? -6.477 -10.989 6.728 1.00 78.75 90 ALA A C 1
ATOM 708 O O . ALA A 1 90 ? -7.013 -11.335 5.673 1.00 78.75 90 ALA A O 1
ATOM 709 N N . LEU A 1 91 ? -5.175 -10.714 6.815 1.00 69.56 91 LEU A N 1
ATOM 710 C CA . LEU A 1 91 ? -4.232 -10.877 5.710 1.00 69.56 91 LEU A CA 1
ATOM 711 C C . LEU A 1 91 ? -3.226 -11.965 6.052 1.00 69.56 91 LEU A C 1
ATOM 713 O O . LEU A 1 91 ? -2.560 -11.913 7.080 1.00 69.56 91 LEU A O 1
ATOM 717 N N . ALA A 1 92 ? -3.128 -12.946 5.167 1.00 65.88 92 ALA A N 1
ATOM 718 C CA . ALA A 1 92 ? -2.120 -13.988 5.201 1.00 65.88 92 ALA A CA 1
ATOM 719 C C . ALA A 1 92 ? -1.743 -14.321 3.750 1.00 65.88 92 ALA A C 1
ATOM 721 O O . ALA A 1 92 ? -2.637 -14.326 2.896 1.00 65.88 92 ALA A O 1
ATOM 722 N N . PRO A 1 93 ? -0.473 -14.633 3.449 1.00 66.50 93 PRO A N 1
ATOM 723 C CA . PRO A 1 93 ? 0.678 -14.742 4.356 1.00 66.50 93 PRO A CA 1
ATOM 724 C C . PRO A 1 93 ? 1.525 -13.456 4.438 1.00 66.50 93 PRO A C 1
ATOM 726 O O . PRO A 1 93 ? 1.892 -12.947 3.390 1.00 66.50 93 PRO A O 1
ATOM 729 N N . HIS A 1 94 ? 1.934 -13.031 5.653 1.00 65.56 94 HIS A N 1
ATOM 730 C CA . HIS A 1 94 ? 2.864 -11.908 5.945 1.00 65.56 94 HIS A CA 1
ATOM 731 C C . HIS A 1 94 ? 4.309 -12.122 5.444 1.00 65.56 94 HIS A C 1
ATOM 733 O O . HIS A 1 94 ? 5.287 -12.009 6.180 1.00 65.56 94 HIS A O 1
ATOM 739 N N . SER A 1 95 ? 4.443 -12.529 4.193 1.00 60.66 95 SER A N 1
ATOM 740 C CA . SER A 1 95 ? 5.675 -13.055 3.607 1.00 60.66 95 SER A CA 1
ATOM 741 C C . SER A 1 95 ? 6.345 -12.056 2.670 1.00 60.66 95 SER A C 1
ATOM 743 O O . SER A 1 95 ? 7.501 -12.248 2.296 1.00 60.66 95 SER A O 1
ATOM 745 N N . SER A 1 96 ? 5.650 -10.978 2.291 1.00 64.56 96 SER A N 1
ATOM 746 C CA . SER A 1 96 ? 6.190 -9.983 1.371 1.00 64.56 96 SER A CA 1
ATOM 747 C C . SER A 1 96 ? 5.525 -8.614 1.515 1.00 64.56 96 SER A C 1
ATOM 749 O O . SER A 1 96 ? 4.382 -8.489 1.938 1.00 64.56 96 SER A O 1
ATOM 751 N N . PHE A 1 97 ? 6.202 -7.563 1.046 1.00 65.75 97 PHE A N 1
ATOM 752 C CA . PHE A 1 97 ? 5.629 -6.215 0.926 1.00 65.75 97 PHE A CA 1
ATOM 753 C C . PHE A 1 97 ? 4.344 -6.165 0.075 1.00 65.75 97 PHE A C 1
ATOM 755 O O . PHE A 1 97 ? 3.576 -5.207 0.167 1.00 65.75 97 PHE A O 1
ATOM 762 N N . PHE A 1 98 ? 4.074 -7.203 -0.724 1.00 66.19 98 PHE A N 1
ATOM 763 C CA . PHE A 1 98 ? 2.837 -7.346 -1.493 1.00 66.19 98 PHE A CA 1
ATOM 764 C C . PHE A 1 98 ? 1.571 -7.467 -0.638 1.00 66.19 98 PHE A C 1
ATOM 766 O O . PHE A 1 98 ? 0.487 -7.195 -1.152 1.00 66.19 98 PHE A O 1
ATOM 773 N N . ASP A 1 99 ? 1.677 -7.761 0.659 1.00 70.94 99 ASP A N 1
ATOM 774 C CA . ASP A 1 99 ? 0.514 -7.812 1.558 1.00 70.94 99 ASP A CA 1
ATOM 775 C C . ASP A 1 99 ? -0.149 -6.443 1.749 1.00 70.94 99 ASP A C 1
ATOM 777 O O . ASP A 1 99 ? -1.328 -6.351 2.095 1.00 70.94 99 ASP A O 1
ATOM 781 N N . ALA A 1 100 ? 0.574 -5.360 1.448 1.00 72.00 100 ALA A N 1
ATOM 782 C CA . ALA A 1 100 ? 0.014 -4.016 1.424 1.00 72.00 100 ALA A CA 1
ATOM 783 C C . ALA A 1 100 ? -0.920 -3.778 0.221 1.00 72.00 100 ALA A C 1
ATOM 785 O O . ALA A 1 100 ? -1.776 -2.895 0.276 1.00 72.00 100 ALA A O 1
ATOM 786 N N . LEU A 1 101 ? -0.815 -4.560 -0.859 1.00 75.25 101 L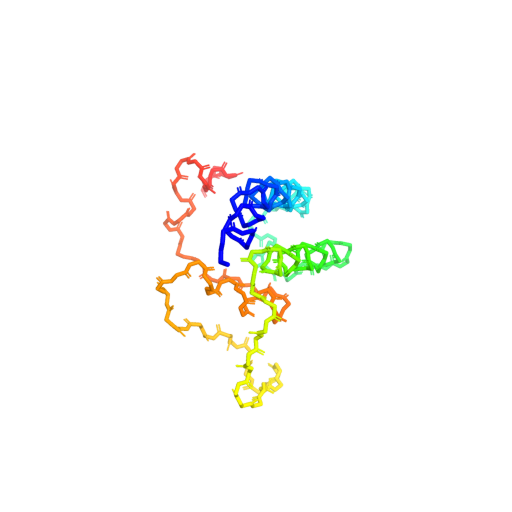EU A N 1
ATOM 787 C CA . LEU A 1 101 ? -1.635 -4.365 -2.055 1.00 75.25 101 LEU A CA 1
ATOM 788 C C . LEU A 1 101 ? -3.122 -4.676 -1.793 1.00 75.25 101 LEU A C 1
ATOM 790 O O . LEU A 1 101 ? -3.955 -3.827 -2.120 1.00 75.25 101 LEU A O 1
ATOM 794 N N . PRO A 1 102 ? -3.501 -5.803 -1.155 1.00 73.31 102 PRO A N 1
ATOM 795 C CA . PRO A 1 102 ? -4.876 -6.033 -0.711 1.00 73.31 102 PRO A CA 1
ATOM 796 C C . PRO A 1 102 ? -5.390 -4.970 0.270 1.00 73.31 102 PRO A C 1
ATOM 798 O O . PRO A 1 102 ? -6.534 -4.537 0.140 1.00 73.31 102 PRO A O 1
ATOM 801 N N . VAL A 1 103 ? -4.552 -4.505 1.210 1.00 76.00 103 VAL A N 1
ATOM 802 C CA . VAL A 1 103 ? -4.902 -3.429 2.163 1.00 76.00 103 VAL A CA 1
ATOM 803 C C . VAL A 1 103 ? -5.320 -2.177 1.403 1.00 76.00 103 VAL A C 1
ATOM 805 O O . VAL A 1 103 ? -6.407 -1.645 1.615 1.00 76.00 103 VAL A O 1
ATOM 808 N N . VAL A 1 104 ? -4.477 -1.736 0.472 1.00 77.50 104 VAL A N 1
ATOM 809 C CA . VAL A 1 104 ? -4.705 -0.550 -0.355 1.00 77.50 104 VAL A CA 1
ATOM 810 C C . VAL A 1 104 ? -5.911 -0.740 -1.277 1.00 77.50 104 VAL A C 1
ATOM 812 O O . VAL A 1 104 ? -6.753 0.151 -1.388 1.00 77.50 104 VAL A O 1
ATOM 815 N N . TYR A 1 105 ? -6.040 -1.913 -1.901 1.00 75.31 105 TYR A N 1
ATOM 816 C CA . TYR A 1 105 ? -7.163 -2.249 -2.777 1.00 75.31 105 TYR A CA 1
ATOM 817 C C . TYR A 1 105 ? -8.508 -2.179 -2.043 1.00 75.31 105 TYR A C 1
ATOM 819 O O . TYR A 1 105 ? -9.500 -1.727 -2.614 1.00 75.31 105 TYR A O 1
ATOM 827 N N . LEU A 1 106 ? -8.537 -2.580 -0.771 1.00 75.12 106 LEU A N 1
ATOM 828 C CA . LEU A 1 106 ? -9.733 -2.586 0.070 1.00 75.12 106 LEU A CA 1
ATOM 829 C C . LEU A 1 106 ? -10.015 -1.241 0.762 1.00 75.12 106 LEU A C 1
ATOM 831 O O . LEU A 1 106 ? -10.937 -1.166 1.575 1.00 75.12 106 LEU A O 1
ATOM 835 N N . GLY A 1 107 ? -9.276 -0.179 0.423 1.00 69.12 107 GLY A N 1
ATOM 836 C CA . GLY A 1 107 ? -9.485 1.169 0.964 1.00 69.12 107 GLY A CA 1
ATOM 837 C C . GLY A 1 107 ? -8.719 1.451 2.257 1.00 69.12 107 GLY A C 1
ATOM 838 O O . GLY A 1 107 ? -9.109 2.329 3.028 1.00 69.12 107 GLY A O 1
ATOM 839 N N . GLY A 1 108 ? -7.651 0.692 2.507 1.00 65.44 108 GLY A N 1
ATOM 840 C CA . GLY A 1 108 ? -6.666 0.930 3.557 1.00 65.44 108 GLY A CA 1
ATOM 841 C C . GLY A 1 108 ? -7.206 0.821 4.979 1.00 65.44 108 GLY A C 1
ATOM 842 O O . GLY A 1 108 ? -7.044 1.802 5.706 1.00 65.44 108 GLY A O 1
ATOM 843 N N . PRO A 1 109 ? -7.901 -0.267 5.380 1.00 67.94 109 PRO A N 1
ATOM 844 C CA . PRO A 1 109 ? -8.506 -0.414 6.714 1.00 67.94 109 PRO A CA 1
ATOM 845 C C . PRO A 1 109 ? -7.511 -0.127 7.845 1.00 67.94 109 PRO A C 1
ATOM 847 O O . PRO A 1 109 ? -6.302 -0.189 7.635 1.00 67.94 109 PRO A O 1
ATOM 850 N N . SER A 1 110 ? -8.019 0.205 9.037 1.00 69.75 110 SER A N 1
ATOM 851 C CA . SER A 1 110 ? -7.153 0.463 10.194 1.00 69.75 110 SER A CA 1
ATOM 852 C C . SER A 1 110 ? -6.279 -0.762 10.466 1.00 69.75 110 SER A C 1
ATOM 854 O O . SER A 1 110 ? -6.797 -1.861 10.668 1.00 69.75 110 SER A O 1
ATOM 856 N N . ILE A 1 111 ? -4.960 -0.580 10.402 1.00 67.62 111 ILE A N 1
ATOM 857 C CA . ILE A 1 111 ? -3.993 -1.664 10.562 1.00 67.62 111 ILE A CA 1
ATOM 858 C C . ILE A 1 111 ? -3.707 -1.814 12.050 1.00 67.62 111 ILE A C 1
ATOM 860 O O . ILE A 1 111 ? -3.249 -0.876 12.701 1.00 67.62 111 ILE A O 1
ATOM 864 N N . VAL A 1 112 ? -3.949 -3.008 12.580 1.00 65.75 112 VAL A N 1
ATOM 865 C CA . VAL A 1 112 ? -3.543 -3.353 13.941 1.00 65.75 112 VAL A CA 1
ATOM 866 C C . VAL A 1 112 ? -2.067 -3.730 13.904 1.00 65.75 112 VAL A C 1
ATOM 868 O O . VAL A 1 112 ? -1.692 -4.755 13.341 1.00 65.75 112 VAL A O 1
ATOM 871 N N . ALA A 1 113 ? -1.223 -2.881 14.481 1.00 62.28 113 ALA A N 1
ATOM 872 C CA . ALA A 1 113 ? 0.208 -3.124 14.618 1.00 62.28 113 ALA A CA 1
ATOM 873 C C . ALA A 1 113 ? 0.566 -3.364 16.090 1.00 62.28 113 ALA A C 1
ATOM 875 O O . ALA A 1 113 ? -0.034 -2.776 16.992 1.00 62.28 113 ALA A O 1
ATOM 876 N N . LYS A 1 114 ? 1.562 -4.222 16.347 1.00 59.38 114 LYS A N 1
ATOM 877 C CA . LYS A 1 114 ? 2.068 -4.461 17.705 1.00 59.38 114 LYS A CA 1
ATOM 878 C C . LYS A 1 114 ? 2.656 -3.159 18.258 1.00 59.38 114 LYS A C 1
ATOM 880 O O . LYS A 1 114 ? 3.468 -2.527 17.587 1.00 59.38 114 LYS A O 1
ATOM 885 N N . ALA A 1 115 ? 2.306 -2.790 19.492 1.00 60.44 115 ALA A N 1
ATOM 886 C CA . ALA A 1 115 ? 2.766 -1.549 20.132 1.00 60.44 115 ALA A CA 1
ATOM 887 C C . ALA A 1 115 ? 4.304 -1.416 20.194 1.00 60.44 115 ALA A C 1
ATOM 889 O O . ALA A 1 115 ? 4.842 -0.313 20.190 1.00 60.44 115 ALA A O 1
ATOM 890 N N . GLU A 1 116 ? 5.027 -2.538 20.182 1.00 56.53 116 GLU A N 1
ATOM 891 C CA . GLU A 1 116 ? 6.493 -2.577 20.112 1.00 56.53 116 GLU A CA 1
ATOM 892 C C . GLU A 1 116 ? 7.055 -1.946 18.821 1.00 56.53 116 GLU A C 1
ATOM 894 O O . GLU A 1 116 ? 8.134 -1.360 18.853 1.00 56.53 116 GLU A O 1
ATOM 899 N N . ILE A 1 117 ? 6.301 -1.962 17.713 1.00 57.50 117 ILE A N 1
ATOM 900 C CA . ILE A 1 117 ? 6.657 -1.286 16.450 1.00 57.50 117 ILE A CA 1
ATOM 901 C C . ILE A 1 117 ? 6.606 0.246 16.615 1.00 57.50 117 ILE A C 1
ATOM 903 O O . ILE A 1 117 ? 7.303 0.973 15.917 1.00 57.50 117 ILE A O 1
ATOM 907 N N . GLY A 1 118 ? 5.857 0.769 17.588 1.00 56.03 118 GLY A N 1
ATOM 908 C CA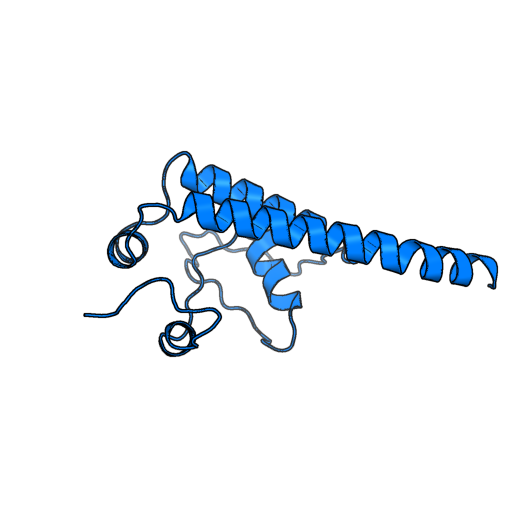 . GLY A 1 118 ? 5.896 2.192 17.946 1.00 56.03 118 GLY A CA 1
ATOM 909 C C . GLY A 1 118 ? 7.160 2.602 18.714 1.00 56.03 118 GLY A C 1
ATOM 910 O O . GLY A 1 118 ? 7.487 3.783 18.775 1.00 56.03 118 GLY A O 1
ATOM 911 N N . ARG A 1 119 ? 7.908 1.646 19.283 1.00 55.62 119 ARG A N 1
ATOM 912 C CA . ARG A 1 119 ? 9.106 1.919 20.099 1.00 55.62 119 ARG A CA 1
ATOM 913 C C . ARG A 1 119 ? 10.414 1.946 19.307 1.00 55.62 119 ARG A C 1
ATOM 915 O O . ARG A 1 119 ? 11.440 2.329 19.866 1.00 55.62 119 ARG A O 1
ATOM 922 N N . ILE A 1 120 ? 10.409 1.583 18.021 1.00 59.84 120 ILE A N 1
ATOM 923 C CA . ILE A 1 120 ? 11.617 1.655 17.184 1.00 59.84 120 ILE A CA 1
ATOM 924 C C . ILE A 1 120 ? 11.982 3.123 16.890 1.00 59.84 120 ILE A C 1
ATOM 926 O O . ILE A 1 120 ? 11.161 3.871 16.349 1.00 59.84 120 ILE A O 1
ATOM 930 N N . PRO A 1 121 ? 13.225 3.544 17.192 1.00 52.06 121 PRO A N 1
ATOM 931 C CA . PRO A 1 121 ? 13.613 4.953 17.276 1.00 52.06 121 PRO A CA 1
ATOM 932 C C . PRO A 1 121 ? 13.571 5.726 15.949 1.00 52.06 121 PRO A C 1
ATOM 934 O O . PRO A 1 121 ? 13.563 6.952 15.988 1.00 52.06 121 PRO A O 1
ATOM 937 N N . PHE A 1 122 ? 13.503 5.042 14.801 1.00 56.25 122 PHE A N 1
ATOM 938 C CA . PHE A 1 122 ? 13.469 5.668 13.471 1.00 56.25 122 PHE A CA 1
ATOM 939 C C . PHE A 1 122 ? 12.077 5.735 12.820 1.00 56.25 122 PHE A C 1
ATOM 941 O O . PHE A 1 122 ? 11.826 6.654 12.048 1.00 56.25 122 PHE A O 1
ATOM 948 N N . PHE A 1 123 ? 11.162 4.808 13.131 1.00 53.12 123 PHE A N 1
ATOM 949 C CA . PHE A 1 123 ? 9.847 4.718 12.467 1.00 53.12 123 PHE A CA 1
ATOM 950 C C . PHE A 1 123 ? 8.644 4.893 13.409 1.00 53.12 123 PHE A C 1
ATOM 952 O O . PHE A 1 123 ? 7.540 5.131 12.927 1.00 53.12 123 PHE A O 1
ATOM 959 N N . GLY A 1 124 ? 8.838 4.833 14.734 1.00 49.31 124 GLY A N 1
ATOM 960 C CA . GLY A 1 124 ? 7.757 4.944 15.726 1.00 49.31 124 GLY A CA 1
ATOM 961 C C . GLY A 1 124 ? 7.765 6.227 16.568 1.00 49.31 124 GLY A C 1
ATOM 962 O O . GLY A 1 124 ? 6.812 6.518 17.288 1.00 49.31 124 GLY A O 1
ATOM 963 N N . LYS A 1 125 ? 8.817 7.046 16.470 1.00 47.44 125 LYS A N 1
ATOM 964 C CA . LYS A 1 125 ? 9.031 8.196 17.357 1.00 47.44 125 LYS A CA 1
ATOM 965 C C . LYS A 1 125 ? 8.254 9.438 16.893 1.00 47.44 125 LYS A C 1
ATOM 967 O O . LYS A 1 125 ? 8.846 10.422 16.467 1.00 47.44 125 LYS A O 1
ATOM 972 N N . LYS A 1 126 ? 6.919 9.398 16.957 1.00 52.94 126 LYS A N 1
ATOM 973 C CA . LYS A 1 126 ? 6.080 10.612 16.856 1.00 52.94 126 LYS A CA 1
ATOM 974 C C . LYS A 1 126 ? 5.476 11.065 18.185 1.00 52.94 126 LYS A C 1
ATOM 976 O O . LYS A 1 126 ? 5.014 12.198 18.248 1.00 52.94 126 LYS A O 1
ATOM 981 N N . TYR A 1 127 ? 5.554 10.260 19.250 1.00 45.66 127 TYR A N 1
ATOM 982 C CA . TYR A 1 127 ? 5.057 10.658 20.570 1.00 45.66 127 TYR A CA 1
ATOM 983 C C . TYR A 1 127 ? 5.979 10.176 21.700 1.00 45.66 127 TYR A C 1
ATOM 985 O O . TYR A 1 127 ? 6.423 9.026 21.680 1.00 45.66 127 TYR A O 1
ATOM 993 N N . PRO A 1 128 ? 6.264 11.020 22.706 1.00 41.97 128 PRO A N 1
ATOM 994 C CA . PRO A 1 128 ? 6.690 10.543 24.010 1.00 41.97 128 PRO A CA 1
ATOM 995 C C . PRO A 1 128 ? 5.479 9.891 24.693 1.00 41.97 128 PRO A C 1
ATOM 997 O O . PRO A 1 128 ? 4.476 10.561 24.927 1.00 41.97 128 PRO A O 1
ATOM 1000 N N . GLN A 1 129 ? 5.557 8.592 25.000 1.00 41.38 129 GLN A N 1
ATOM 1001 C CA . GLN A 1 129 ? 4.608 7.971 25.928 1.00 41.38 129 GLN A CA 1
ATOM 1002 C C . GLN A 1 129 ? 4.848 8.562 27.325 1.00 41.38 129 GLN A C 1
ATOM 1004 O O . GLN A 1 129 ? 5.964 8.459 27.839 1.00 41.38 129 GLN A O 1
ATOM 1009 N N . ARG A 1 130 ? 3.826 9.197 27.905 1.00 36.16 130 ARG A N 1
ATOM 1010 C CA . ARG A 1 130 ? 3.697 9.349 29.359 1.00 36.16 130 ARG A CA 1
ATOM 1011 C C . ARG A 1 130 ? 2.848 8.209 29.890 1.00 36.16 130 ARG A C 1
ATOM 1013 O O . ARG A 1 130 ? 1.893 7.837 29.174 1.00 36.16 130 ARG A O 1
#

Sequence (130 aa):
MRDTAFLTVALLPFRLAAITALVIMAWLLACLGLLGLSEEDLRRAPLTGWRRDMRIIICWMMRALFICGGFHHLKVKGRKAETKDAPVLALAPHSSFFDALPVVYLGGPSIVAKAEIGRIPFFGKKYPQR

Organism: NCBI:txid60889

Foldseek 3Di:
DVVVVVCCVVLVVVLVVLLVVLVVVLVVLVVVLCPPDDPVNVVPDPDDDPSLVSLLVSLVSVLVNCVSVVNPDDDDDDDDDDCVVPVDDDFDDPPDPCSVNVCSVVSNPDDDDDCVQLVDPPRNPPDDDD

Secondary structure (DSSP, 8-state):
-HHHHHHHHHHHHHHHHHHHHHHHHHHHHHHHHHTT--HHHHHHS---THHHHHHHHHHHHHHHHHHHTT-------S-PPPTTT---------SSGGGHHHHHHTT-PPP---GGGGGSTTTTTT----

pLDDT: mean 71.49, std 10.37, range [36.16, 85.5]